Protein AF-A0A2P6TZ87-F1 (afdb_monomer_lite)

Radius of gyration: 36.79 Å; chains: 1; bounding box: 39×69×112 Å

InterPro domains:
  IPR038789 Protein LOW PSII ACCUMULATION 2 [PF27949] (55-131)
  IPR038789 Protein LOW PSII ACCUMULATION 2 [PTHR37385] (57-130)

pLDDT: mean 76.29, std 20.14, range [36.22, 98.31]

Organism: Chlorella sorokiniana (NCBI:txid3076)

Secondary structure (DSSP, 8-state):
----------------PPP------------------------HHHHHHHS-SPPPHHHHHHHHHHHHHHHHHHHHHHHHHHHHHHTTS-HHHHHHIIIIIHHHHHHHHHHHHHHHHHHHHHHHHTS------

Structure (mmCIF, N/CA/C/O backbone):
data_AF-A0A2P6TZ87-F1
#
_entry.id   AF-A0A2P6TZ87-F1
#
loop_
_atom_site.group_PDB
_atom_site.id
_atom_site.type_symbol
_atom_site.label_atom_id
_atom_site.label_alt_id
_atom_site.label_comp_id
_atom_site.label_asym_id
_atom_site.label_entity_id
_atom_site.label_seq_id
_atom_site.pdbx_PDB_ins_code
_atom_site.Cartn_x
_atom_site.Cartn_y
_atom_site.Cartn_z
_atom_site.occupancy
_atom_site.B_iso_or_equiv
_atom_site.auth_seq_id
_atom_site.auth_comp_id
_atom_site.auth_asym_id
_atom_site.auth_atom_id
_atom_site.pdbx_PDB_model_num
ATOM 1 N N . MET A 1 1 ? -20.623 35.038 -93.162 1.00 49.12 1 MET A N 1
ATOM 2 C CA . MET A 1 1 ? -19.484 34.286 -93.729 1.00 49.12 1 MET A CA 1
ATOM 3 C C . MET A 1 1 ? -18.268 34.551 -92.864 1.00 49.12 1 MET A C 1
ATOM 5 O O . MET A 1 1 ? -17.862 35.698 -92.808 1.00 49.12 1 MET A O 1
ATOM 9 N N . LEU A 1 2 ? -17.752 33.530 -92.178 1.00 51.28 2 LEU A N 1
ATOM 10 C CA . LEU A 1 2 ? -16.341 33.357 -91.805 1.00 51.28 2 LEU A CA 1
ATOM 11 C C . LEU A 1 2 ? -16.224 31.953 -91.193 1.00 51.28 2 LEU A C 1
ATOM 13 O O . LEU A 1 2 ? -16.864 31.639 -90.194 1.00 51.28 2 LEU A O 1
ATOM 17 N N . ARG A 1 3 ? -15.497 31.084 -91.896 1.00 48.97 3 ARG A N 1
ATOM 18 C CA . ARG A 1 3 ? -15.276 29.666 -91.604 1.00 48.97 3 ARG A CA 1
ATOM 19 C C . ARG A 1 3 ? -13.815 29.520 -91.200 1.00 48.97 3 ARG A C 1
ATOM 21 O O . ARG A 1 3 ? -12.947 29.820 -92.010 1.00 48.97 3 ARG A O 1
ATOM 28 N N . VAL A 1 4 ? -13.558 29.057 -89.982 1.00 57.12 4 VAL A N 1
ATOM 29 C CA . VAL A 1 4 ? -12.241 28.604 -89.496 1.00 57.12 4 VAL A CA 1
ATOM 30 C C . VAL A 1 4 ? -12.496 27.510 -88.429 1.00 57.12 4 VAL A C 1
ATOM 32 O O . VAL A 1 4 ? -13.611 27.429 -87.915 1.00 57.12 4 VAL A O 1
ATOM 35 N N . PRO A 1 5 ? -11.563 26.573 -88.190 1.00 50.16 5 PRO A N 1
ATOM 36 C CA . PRO A 1 5 ? -11.747 25.171 -88.557 1.00 50.16 5 PRO A CA 1
ATOM 37 C C . PRO A 1 5 ? -11.486 24.193 -87.390 1.00 50.16 5 PRO A C 1
ATOM 39 O O . PRO A 1 5 ? -10.771 24.498 -86.448 1.00 50.16 5 PRO A O 1
ATOM 42 N N . GLY A 1 6 ? -12.014 22.9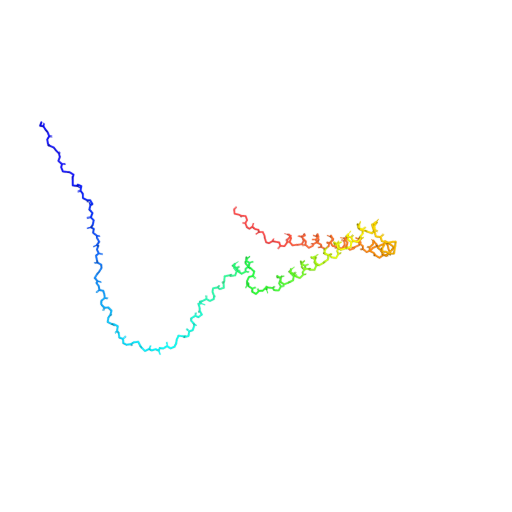72 -87.514 1.00 51.59 6 GLY A N 1
ATOM 43 C CA . GLY A 1 6 ? -11.392 21.748 -86.988 1.00 51.59 6 GLY A CA 1
ATOM 44 C C . GLY A 1 6 ? -11.103 21.662 -85.485 1.00 51.59 6 GLY A C 1
ATOM 45 O O . GLY A 1 6 ? -9.954 21.762 -85.074 1.00 51.59 6 GLY A O 1
ATOM 46 N N . MET A 1 7 ? -12.114 21.303 -84.692 1.00 50.91 7 MET A N 1
ATOM 47 C CA . MET A 1 7 ? -11.906 20.565 -83.441 1.00 50.91 7 MET A CA 1
ATOM 48 C C . MET A 1 7 ? -12.622 19.212 -83.544 1.00 50.91 7 MET A C 1
ATOM 50 O O . MET A 1 7 ? -13.851 19.196 -83.624 1.00 50.91 7 MET A O 1
ATOM 54 N N . PRO A 1 8 ? -11.906 18.074 -83.574 1.00 49.69 8 PRO A N 1
ATOM 55 C CA . PRO A 1 8 ? -12.543 16.777 -83.427 1.00 49.69 8 PRO A CA 1
ATOM 56 C C . PRO A 1 8 ? -12.821 16.503 -81.943 1.00 49.69 8 PRO A C 1
ATOM 58 O O . PRO A 1 8 ? -11.923 16.222 -81.153 1.00 49.69 8 PRO A O 1
ATOM 61 N N . CYS A 1 9 ? -14.098 16.570 -81.574 1.00 48.94 9 CYS A N 1
ATOM 62 C CA . CYS A 1 9 ? -14.621 15.944 -80.367 1.00 48.94 9 CYS A CA 1
ATOM 63 C C . CYS A 1 9 ? -14.563 14.419 -80.538 1.00 48.94 9 CYS A C 1
ATOM 65 O O . CYS A 1 9 ? -15.408 13.870 -81.239 1.00 48.94 9 CYS A O 1
ATOM 67 N N . THR A 1 10 ? -13.618 13.726 -79.898 1.00 54.47 10 THR A N 1
ATOM 68 C CA . THR A 1 10 ? -13.667 12.257 -79.770 1.00 54.47 10 THR A CA 1
ATOM 69 C C . THR A 1 10 ? -12.987 11.776 -78.485 1.00 54.47 10 THR A C 1
ATOM 71 O O . THR A 1 10 ? -11.785 11.533 -78.451 1.00 54.47 10 THR A O 1
ATOM 74 N N . HIS A 1 11 ? -13.781 11.565 -77.438 1.00 53.59 11 HIS A N 1
ATOM 75 C CA . HIS A 1 11 ? -13.728 10.318 -76.667 1.00 53.59 11 HIS A CA 1
ATOM 76 C C . HIS A 1 11 ? -14.939 9.502 -77.146 1.00 53.59 11 HIS A C 1
ATOM 78 O O . HIS A 1 11 ? -15.996 10.114 -77.310 1.00 53.59 11 HIS A O 1
ATOM 84 N N . PRO A 1 12 ? -14.839 8.183 -77.409 1.00 47.88 12 PRO A N 1
ATOM 85 C CA . PRO A 1 12 ? -14.391 7.204 -76.416 1.00 47.88 12 PRO A CA 1
ATOM 86 C C . PRO A 1 12 ? -13.615 5.992 -76.994 1.00 47.88 12 PRO A C 1
ATOM 88 O O . PRO A 1 12 ? -13.469 5.820 -78.196 1.00 47.88 12 PRO A O 1
ATOM 91 N N . HIS A 1 13 ? -13.211 5.094 -76.092 1.00 54.84 13 HIS A N 1
ATOM 92 C CA . HIS A 1 13 ? -13.015 3.661 -76.351 1.00 54.84 13 HIS A CA 1
ATOM 93 C C . HIS A 1 13 ? -11.720 3.210 -77.060 1.00 54.84 13 HIS A C 1
ATOM 95 O O . HIS A 1 13 ? -11.707 2.877 -78.240 1.00 54.84 13 HIS A O 1
ATOM 101 N N . LEU A 1 14 ? -10.654 3.017 -76.277 1.00 46.34 14 LEU A N 1
ATOM 102 C CA . LEU A 1 14 ? -9.652 1.986 -76.573 1.00 46.34 14 LEU A CA 1
ATOM 103 C C . LEU A 1 14 ? -9.457 1.094 -75.343 1.00 46.34 14 LEU A C 1
ATOM 105 O O . LEU A 1 14 ? -8.516 1.234 -74.570 1.00 46.34 14 LEU A O 1
ATOM 109 N N . TYR A 1 15 ? -10.392 0.159 -75.172 1.00 45.00 15 TYR A N 1
ATOM 110 C CA . TYR A 1 15 ? -10.145 -1.073 -74.432 1.00 45.00 15 TYR A CA 1
ATOM 111 C C . TYR A 1 15 ? -9.148 -1.889 -75.268 1.00 45.00 15 TYR A C 1
ATOM 113 O O . TYR A 1 15 ? -9.518 -2.537 -76.247 1.00 45.00 15 TYR A O 1
ATOM 121 N N . GLN A 1 16 ? -7.859 -1.806 -74.947 1.00 50.50 16 GLN A N 1
ATOM 122 C CA . GLN A 1 16 ? -6.879 -2.747 -75.480 1.00 50.50 16 GLN A CA 1
ATOM 123 C C . GLN A 1 16 ? -7.121 -4.100 -74.814 1.00 50.50 16 GLN A C 1
ATOM 125 O O . GLN A 1 16 ? -6.811 -4.300 -73.643 1.00 50.50 16 GLN A O 1
ATOM 130 N N . HIS A 1 17 ? -7.716 -5.026 -75.565 1.00 55.78 17 HIS A N 1
ATOM 131 C CA . HIS A 1 17 ? -7.745 -6.438 -75.207 1.00 55.78 17 HIS A CA 1
ATOM 132 C C . HIS A 1 17 ? -6.298 -6.964 -75.156 1.00 55.78 17 HIS A C 1
ATOM 134 O O . HIS A 1 17 ? -5.623 -6.937 -76.188 1.00 55.78 17 HIS A O 1
ATOM 140 N N . PRO A 1 18 ? -5.791 -7.463 -74.014 1.00 59.75 18 PRO A N 1
ATOM 141 C CA . PRO A 1 18 ? -4.573 -8.261 -74.029 1.00 59.75 18 PRO A CA 1
ATOM 142 C C . PRO A 1 18 ? -4.861 -9.610 -74.718 1.00 59.75 18 PRO A C 1
ATOM 144 O O . PRO A 1 18 ? -5.970 -10.139 -74.585 1.00 59.75 18 PRO A O 1
ATOM 147 N N . PRO A 1 19 ? -3.903 -10.194 -75.462 1.00 54.81 19 PRO A N 1
ATOM 148 C CA . PRO A 1 19 ? -4.113 -11.479 -76.117 1.00 54.81 19 PRO A CA 1
ATOM 149 C C . PRO A 1 19 ? -4.374 -12.571 -75.074 1.00 54.81 19 PRO A C 1
ATOM 151 O O . PRO A 1 19 ? -3.671 -12.680 -74.067 1.00 54.81 19 PRO A O 1
ATOM 154 N N . ALA A 1 20 ? -5.396 -13.391 -75.323 1.00 55.31 20 ALA A N 1
ATOM 155 C CA . ALA A 1 20 ? -5.751 -14.519 -74.477 1.00 55.31 20 ALA A CA 1
ATOM 156 C C . ALA A 1 20 ? -4.582 -15.517 -74.392 1.00 55.31 20 ALA A C 1
ATOM 158 O O . ALA A 1 20 ? -4.278 -16.231 -75.348 1.00 55.31 20 ALA A O 1
ATOM 159 N N . VAL A 1 21 ? -3.933 -15.587 -73.227 1.00 58.47 21 VAL A N 1
ATOM 160 C CA . VAL A 1 21 ? -2.966 -16.642 -72.907 1.00 58.47 21 VAL A CA 1
ATOM 161 C C . VAL A 1 21 ? -3.749 -17.935 -72.682 1.00 58.47 21 VAL A C 1
ATOM 163 O O . VAL A 1 21 ? -4.350 -18.146 -71.628 1.00 58.47 21 VAL A O 1
ATOM 166 N N . GLN A 1 22 ? -3.762 -18.804 -73.692 1.00 56.06 22 GLN A N 1
ATOM 167 C CA . GLN A 1 22 ? -4.367 -20.133 -73.614 1.00 56.06 22 GLN A CA 1
ATOM 168 C C . GLN A 1 22 ? -3.542 -21.031 -72.677 1.00 56.06 22 GLN A C 1
ATOM 170 O O . GLN A 1 22 ? -2.626 -21.741 -73.094 1.00 56.06 22 GLN A O 1
ATOM 175 N N . LEU A 1 23 ? -3.860 -20.999 -71.381 1.00 59.81 23 LEU A N 1
ATOM 176 C CA . LEU A 1 23 ? -3.292 -21.905 -70.384 1.00 59.81 23 LEU A CA 1
ATOM 177 C C . LEU A 1 23 ? -3.850 -23.320 -70.589 1.00 59.81 23 LEU A C 1
ATOM 179 O O . LEU A 1 23 ? -4.915 -23.679 -70.082 1.00 59.81 23 LEU A O 1
ATOM 183 N N . LYS A 1 24 ? -3.090 -24.141 -71.319 1.00 49.12 24 LYS A N 1
ATOM 184 C CA . LYS A 1 24 ? -3.283 -25.590 -71.443 1.00 49.12 24 LYS A CA 1
ATOM 185 C C . LYS A 1 24 ? -3.155 -26.232 -70.053 1.00 49.12 24 LYS A C 1
ATOM 187 O O . LYS A 1 24 ? -2.055 -26.496 -69.573 1.00 49.12 24 LYS A O 1
ATOM 192 N N . ARG A 1 25 ? -4.284 -26.445 -69.371 1.00 54.34 25 ARG A N 1
ATOM 193 C CA . ARG A 1 25 ? -4.335 -27.109 -68.058 1.00 54.34 25 ARG A CA 1
ATOM 194 C C . ARG A 1 25 ? -4.017 -28.598 -68.226 1.00 54.34 25 ARG A C 1
ATOM 196 O O . ARG A 1 25 ? -4.847 -29.359 -68.711 1.00 54.34 25 ARG A O 1
ATOM 203 N N . GLY A 1 26 ? -2.811 -28.999 -67.827 1.00 58.22 26 GLY A N 1
ATOM 204 C CA . GLY A 1 26 ? -2.451 -30.403 -67.611 1.00 58.22 26 GLY A CA 1
ATOM 205 C C . GLY A 1 26 ? -3.115 -30.977 -66.347 1.00 58.22 26 GLY A C 1
ATOM 206 O O . GLY A 1 26 ? -3.598 -30.212 -65.504 1.00 58.22 26 GLY A O 1
ATOM 207 N N . PRO A 1 27 ? -3.169 -32.312 -66.195 1.00 45.84 27 PRO A N 1
ATOM 208 C CA . PRO A 1 27 ? -3.918 -32.953 -65.121 1.00 45.84 27 PRO A CA 1
ATOM 209 C C . PRO A 1 27 ? -3.291 -32.658 -63.750 1.00 45.84 27 PRO A C 1
ATOM 211 O O . PRO A 1 27 ? -2.094 -32.850 -63.531 1.00 45.84 27 PRO A O 1
ATOM 214 N N . ARG A 1 28 ? -4.121 -32.187 -62.811 1.00 46.91 28 ARG A N 1
ATOM 215 C CA . ARG A 1 28 ? -3.749 -31.936 -61.413 1.00 46.91 28 ARG A CA 1
ATOM 216 C C . ARG A 1 28 ? -3.465 -33.265 -60.707 1.00 46.91 28 ARG A C 1
ATOM 218 O O . ARG A 1 28 ? -4.394 -34.003 -60.393 1.00 46.91 28 ARG A O 1
ATOM 225 N N . LYS A 1 29 ? -2.196 -33.540 -60.392 1.00 45.97 29 LYS A N 1
ATOM 226 C CA . LYS A 1 29 ? -1.845 -34.487 -59.323 1.00 45.97 29 LYS A CA 1
ATOM 227 C C . LYS A 1 29 ? -2.189 -33.846 -57.977 1.00 45.97 29 LYS A C 1
ATOM 229 O O . LYS A 1 29 ? -1.690 -32.768 -57.659 1.00 45.97 29 LYS A O 1
ATOM 234 N N . ALA A 1 30 ? -3.045 -34.510 -57.205 1.00 52.88 30 ALA A N 1
ATOM 235 C CA . ALA A 1 30 ? -3.361 -34.153 -55.829 1.00 52.88 30 ALA A CA 1
ATOM 236 C C . ALA A 1 30 ? -2.127 -34.395 -54.942 1.00 52.88 30 ALA A C 1
ATOM 238 O O . ALA A 1 30 ? -1.860 -35.514 -54.514 1.00 52.88 30 ALA A O 1
ATOM 239 N N . GLY A 1 31 ? -1.340 -33.342 -54.723 1.00 39.97 31 GLY A N 1
ATOM 240 C CA . GLY A 1 31 ? -0.267 -33.309 -53.734 1.00 39.97 31 GLY A CA 1
ATOM 241 C C . GLY A 1 31 ? -0.760 -32.606 -52.474 1.00 39.97 31 GLY A C 1
ATOM 242 O O . GLY A 1 31 ? -1.168 -31.449 -52.539 1.00 39.97 31 GLY A O 1
ATOM 243 N N . GLY A 1 32 ? -0.750 -33.318 -51.344 1.00 47.59 32 GLY A N 1
ATOM 244 C CA . GLY A 1 32 ? -1.181 -32.815 -50.041 1.00 47.59 32 GLY A CA 1
ATOM 245 C C . GLY A 1 32 ? -0.448 -31.535 -49.635 1.00 47.59 32 GLY A C 1
ATOM 246 O O . GLY A 1 32 ? 0.778 -31.506 -49.527 1.00 47.59 32 GLY A O 1
ATOM 247 N N . GLY A 1 33 ? -1.214 -30.470 -49.405 1.00 36.22 33 GLY A N 1
ATOM 248 C CA . GLY A 1 33 ? -0.693 -29.189 -48.948 1.00 36.22 33 GLY A CA 1
ATOM 249 C C . GLY A 1 33 ? -0.307 -29.248 -47.474 1.00 36.22 33 GLY A C 1
ATOM 250 O O . GLY A 1 33 ? -1.172 -29.239 -46.598 1.00 36.22 33 GLY A O 1
ATOM 251 N N . LYS A 1 34 ? 1.000 -29.255 -47.192 1.00 46.16 34 LYS A N 1
ATOM 252 C CA . LYS A 1 34 ? 1.521 -28.810 -45.895 1.00 46.16 34 LYS A CA 1
ATOM 253 C C . LYS A 1 34 ? 1.096 -27.356 -45.692 1.00 46.1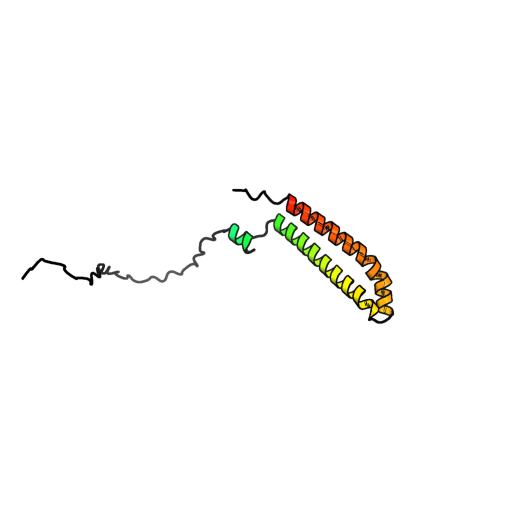6 34 LYS A C 1
ATOM 255 O O . LYS A 1 34 ? 1.296 -26.527 -46.579 1.00 46.16 34 LYS A O 1
ATOM 260 N N . LYS A 1 35 ? 0.507 -27.063 -44.528 1.00 51.72 35 LYS A N 1
ATOM 261 C CA . LYS A 1 35 ? 0.163 -25.704 -44.096 1.00 51.72 35 LYS A CA 1
ATOM 262 C C . LYS A 1 35 ? 1.408 -24.827 -44.237 1.00 51.72 35 LYS A C 1
ATOM 264 O O . LYS A 1 35 ? 2.398 -25.058 -43.547 1.00 51.72 35 LYS A O 1
ATOM 269 N N . GLN A 1 36 ? 1.361 -23.861 -45.148 1.00 52.06 36 GLN A N 1
ATOM 270 C CA . GLN A 1 36 ? 2.360 -22.805 -45.225 1.00 52.06 36 GLN A CA 1
ATOM 271 C C . GLN A 1 36 ? 2.229 -21.993 -43.937 1.00 52.06 36 GLN A C 1
ATOM 273 O O . GLN A 1 36 ? 1.292 -21.215 -43.771 1.00 52.06 36 GLN A O 1
ATOM 278 N N . GLN A 1 37 ? 3.128 -22.242 -42.986 1.00 56.44 37 GLN A N 1
ATOM 279 C CA . GLN A 1 37 ? 3.405 -21.292 -41.922 1.00 56.44 37 GLN A CA 1
ATOM 280 C C . GLN A 1 37 ? 3.980 -20.065 -42.620 1.00 56.44 37 GLN A C 1
ATOM 282 O O . GLN A 1 37 ? 5.092 -20.109 -43.147 1.00 56.44 37 GLN A O 1
ATOM 287 N N . GLY A 1 38 ? 3.168 -19.009 -42.714 1.00 46.12 38 GLY A N 1
ATOM 288 C CA . GLY A 1 38 ? 3.652 -17.706 -43.146 1.00 46.12 38 GLY A CA 1
ATOM 289 C C . GLY A 1 38 ? 4.859 -17.308 -42.290 1.00 46.12 38 GLY A C 1
ATOM 290 O O . GLY A 1 38 ? 4.940 -17.744 -41.136 1.00 46.12 38 GLY A O 1
ATOM 291 N N . PRO A 1 39 ? 5.803 -16.519 -42.830 1.00 57.75 39 PRO A N 1
ATOM 292 C CA . PRO A 1 39 ? 6.956 -16.062 -42.069 1.00 57.75 39 PRO A CA 1
ATOM 293 C C . PRO A 1 39 ? 6.456 -15.467 -40.756 1.00 57.75 39 PRO A C 1
ATOM 295 O O . PRO A 1 39 ? 5.628 -14.554 -40.772 1.00 57.75 39 PRO A O 1
ATOM 298 N N . THR A 1 40 ? 6.899 -16.005 -39.620 1.00 54.66 40 THR A N 1
ATOM 299 C CA . THR A 1 40 ? 6.662 -15.364 -38.330 1.00 54.66 40 THR A CA 1
ATOM 300 C C . THR A 1 40 ? 7.454 -14.068 -38.358 1.00 54.66 40 THR A C 1
ATOM 302 O O . THR A 1 40 ? 8.639 -14.038 -38.040 1.00 54.66 40 THR A O 1
ATOM 305 N N . VAL A 1 41 ? 6.813 -13.002 -38.835 1.00 59.19 41 VAL A N 1
ATOM 306 C CA . VAL A 1 41 ? 7.321 -11.644 -38.718 1.00 59.19 41 VAL A CA 1
ATOM 307 C C . VAL A 1 41 ? 7.296 -11.352 -37.226 1.00 59.19 41 VAL A C 1
ATOM 309 O O . VAL A 1 41 ? 6.263 -10.984 -36.670 1.00 59.19 41 VAL A O 1
ATOM 312 N N . ILE A 1 42 ? 8.423 -11.613 -36.565 1.00 59.06 42 ILE A N 1
ATOM 313 C CA . ILE A 1 42 ? 8.704 -11.119 -35.224 1.00 59.06 42 ILE A CA 1
ATOM 314 C C . ILE A 1 42 ? 8.699 -9.603 -35.395 1.00 59.06 42 ILE A C 1
ATOM 316 O O . ILE A 1 42 ? 9.656 -9.020 -35.898 1.00 59.06 42 ILE A O 1
ATOM 320 N N . ALA A 1 43 ? 7.563 -8.983 -35.099 1.00 65.44 43 ALA A N 1
ATOM 321 C CA . ALA A 1 43 ? 7.417 -7.544 -35.042 1.00 65.44 43 ALA A CA 1
ATOM 322 C C . ALA A 1 43 ? 7.575 -7.172 -33.563 1.00 65.44 43 ALA A C 1
ATOM 324 O O . ALA A 1 43 ? 6.564 -7.028 -32.874 1.00 65.44 43 ALA A O 1
ATOM 325 N N . PRO A 1 44 ? 8.814 -7.042 -33.045 1.00 63.91 44 PRO A N 1
ATOM 326 C CA . PRO A 1 44 ? 9.048 -6.792 -31.622 1.00 63.91 44 PRO A CA 1
ATOM 327 C C . PRO A 1 44 ? 8.341 -5.515 -31.151 1.00 63.91 44 PRO A C 1
ATOM 329 O O . PRO A 1 44 ? 7.862 -5.462 -30.026 1.00 63.91 44 PRO A O 1
ATOM 332 N N . VAL A 1 45 ? 8.1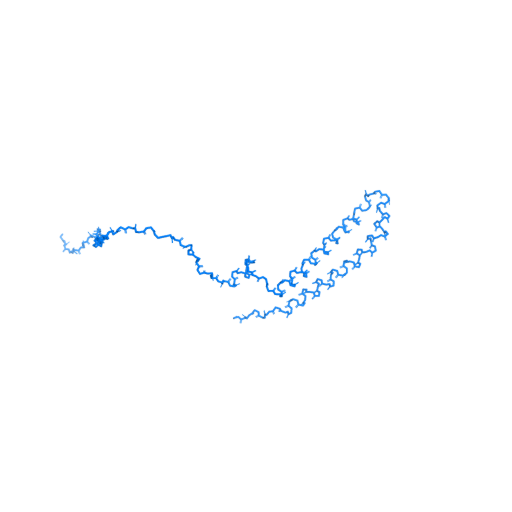76 -4.533 -32.047 1.00 67.94 45 VAL A N 1
ATOM 333 C CA . VAL A 1 45 ? 7.386 -3.314 -31.817 1.00 67.94 45 VAL A CA 1
ATOM 334 C C . VAL A 1 45 ? 5.899 -3.613 -31.609 1.00 67.94 45 VAL A C 1
ATOM 336 O O . VAL A 1 45 ? 5.299 -3.093 -30.673 1.00 67.94 45 VAL A O 1
ATOM 339 N N . ARG A 1 46 ? 5.285 -4.473 -32.435 1.00 72.88 46 ARG A N 1
ATOM 340 C CA . ARG A 1 46 ? 3.878 -4.868 -32.251 1.00 72.88 46 ARG A CA 1
ATOM 341 C C . ARG A 1 46 ? 3.715 -5.588 -30.917 1.00 72.88 46 ARG A C 1
ATOM 343 O O . ARG A 1 46 ? 2.776 -5.329 -30.180 1.00 72.88 46 ARG A O 1
ATOM 350 N N . ASP A 1 47 ? 4.638 -6.478 -30.601 1.00 68.12 47 ASP A N 1
ATOM 351 C CA . ASP A 1 47 ? 4.545 -7.290 -29.397 1.00 68.12 47 ASP A CA 1
ATOM 352 C C . ASP A 1 47 ? 4.801 -6.480 -28.114 1.00 68.12 47 ASP A C 1
ATOM 354 O O . ASP A 1 47 ? 4.194 -6.783 -27.089 1.00 68.12 47 ASP A O 1
ATOM 358 N N . GLN A 1 48 ? 5.600 -5.405 -28.185 1.00 68.62 48 GLN A N 1
ATOM 359 C CA . GLN A 1 48 ? 5.746 -4.414 -27.111 1.00 68.62 48 GLN A CA 1
ATOM 360 C C . GLN A 1 48 ? 4.490 -3.560 -26.902 1.00 68.62 48 GLN A C 1
ATOM 362 O O . GLN A 1 48 ? 4.145 -3.275 -25.761 1.00 68.62 48 GLN A O 1
ATOM 367 N N . VAL A 1 49 ? 3.815 -3.147 -27.980 1.00 69.12 49 VAL A N 1
ATOM 368 C CA . VAL A 1 49 ? 2.651 -2.243 -27.904 1.00 69.12 49 VAL A CA 1
ATOM 369 C C . VAL A 1 49 ? 1.360 -2.994 -27.573 1.00 69.12 49 VAL A C 1
ATOM 371 O O . VAL A 1 49 ? 0.544 -2.512 -26.795 1.00 69.12 49 VAL A O 1
ATOM 374 N N . TYR A 1 50 ? 1.173 -4.183 -28.144 1.00 72.19 50 TYR A N 1
ATOM 375 C CA . TYR A 1 50 ? -0.057 -4.971 -28.018 1.00 72.19 50 TYR A CA 1
ATOM 376 C C . TYR A 1 50 ? 0.055 -6.122 -27.002 1.00 72.19 50 TYR A C 1
ATOM 378 O O . TYR A 1 50 ? -0.904 -6.869 -26.823 1.00 72.19 50 TYR A O 1
ATOM 386 N N . GLY A 1 51 ? 1.206 -6.289 -26.337 1.00 69.00 51 GLY A N 1
ATOM 387 C CA . GLY A 1 51 ? 1.387 -7.252 -25.240 1.00 69.00 51 GLY A CA 1
ATOM 388 C C . GLY A 1 51 ? 1.404 -8.731 -25.653 1.00 69.00 51 GLY A C 1
ATOM 389 O O . GLY A 1 51 ? 1.171 -9.600 -24.817 1.00 69.00 51 GLY A O 1
ATOM 390 N N . GLY A 1 52 ? 1.659 -9.033 -26.930 1.00 71.88 52 GLY A N 1
ATOM 391 C CA . GLY A 1 52 ? 1.582 -10.393 -27.488 1.00 71.88 52 GLY A CA 1
ATOM 392 C C . GLY A 1 52 ? 2.891 -11.194 -27.502 1.00 71.88 52 GLY A C 1
ATOM 393 O O . GLY A 1 52 ? 2.878 -12.355 -27.908 1.00 71.88 52 GLY A O 1
ATOM 394 N N . GLY A 1 53 ? 4.018 -10.594 -27.104 1.00 74.06 53 GLY A N 1
ATOM 395 C CA . GLY A 1 53 ? 5.338 -11.236 -27.141 1.00 74.06 53 GLY A CA 1
ATOM 396 C C . GLY A 1 53 ? 5.746 -11.922 -25.833 1.00 74.06 53 GLY A C 1
ATOM 397 O O . GLY A 1 53 ? 5.163 -11.657 -24.780 1.00 74.06 53 GLY A O 1
ATOM 398 N N . PRO A 1 54 ? 6.786 -12.777 -25.861 1.00 77.56 54 PRO A N 1
ATOM 399 C CA . PRO A 1 54 ? 7.389 -13.323 -24.649 1.00 77.56 54 PRO A CA 1
ATOM 400 C C . PRO A 1 54 ? 7.868 -12.190 -23.732 1.00 77.56 54 PRO A C 1
ATOM 402 O O . PRO A 1 54 ? 8.630 -11.325 -24.165 1.00 77.56 54 PRO A O 1
ATOM 405 N N . GLN A 1 55 ? 7.440 -12.191 -22.467 1.00 79.25 55 GLN A N 1
ATOM 406 C CA . GLN A 1 55 ? 7.886 -11.170 -21.519 1.00 79.25 55 GLN A CA 1
ATOM 407 C C . GLN A 1 55 ? 9.377 -11.321 -21.226 1.00 79.25 55 GLN A C 1
ATOM 409 O O . GLN A 1 55 ? 9.855 -12.401 -20.868 1.00 79.25 55 GLN A O 1
ATOM 414 N N . THR A 1 56 ? 10.104 -10.212 -21.326 1.00 87.81 56 THR A N 1
ATOM 415 C CA . THR A 1 56 ? 11.485 -10.146 -20.844 1.00 87.81 56 THR A CA 1
ATOM 416 C C . THR A 1 56 ? 11.524 -10.307 -19.315 1.00 87.81 56 THR A C 1
ATOM 418 O O . THR A 1 56 ? 10.540 -9.995 -18.635 1.00 87.81 56 THR A O 1
ATOM 421 N N . PRO A 1 57 ? 12.653 -10.747 -18.726 1.00 87.81 57 PRO A N 1
ATOM 422 C CA . PRO A 1 57 ? 12.791 -10.831 -17.270 1.00 87.81 57 PRO A CA 1
ATOM 423 C C . PRO A 1 57 ? 12.489 -9.506 -16.551 1.00 87.81 57 PRO A C 1
ATOM 425 O O . PRO A 1 57 ? 11.891 -9.515 -15.478 1.00 87.81 57 PRO A O 1
ATOM 428 N N . VAL A 1 58 ? 12.839 -8.372 -17.173 1.00 88.50 58 VAL A N 1
ATOM 429 C CA . VAL A 1 58 ? 12.561 -7.023 -16.655 1.00 88.50 58 VAL A CA 1
ATOM 430 C C . VAL A 1 58 ? 11.060 -6.738 -16.644 1.00 88.50 58 VAL A C 1
ATOM 432 O O . VAL A 1 58 ? 10.526 -6.382 -15.601 1.00 88.50 58 VAL A O 1
ATOM 435 N N . GLN A 1 59 ? 10.354 -6.982 -17.753 1.00 88.00 59 GLN A N 1
ATOM 436 C CA . GLN A 1 59 ? 8.895 -6.802 -17.819 1.00 88.00 59 GLN A CA 1
ATOM 437 C C . GLN A 1 59 ? 8.154 -7.685 -16.814 1.00 88.00 59 GLN A C 1
ATOM 439 O O . GLN A 1 59 ? 7.187 -7.245 -16.198 1.00 88.00 59 GLN A O 1
ATOM 444 N N . LYS A 1 60 ? 8.624 -8.918 -16.594 1.00 91.38 60 LYS A N 1
ATOM 445 C CA . LYS A 1 60 ? 8.038 -9.805 -15.584 1.00 91.38 60 LYS A CA 1
ATOM 446 C C . LYS A 1 60 ? 8.215 -9.245 -14.168 1.00 91.38 60 LYS A C 1
ATOM 448 O O . LYS A 1 60 ? 7.280 -9.308 -13.368 1.00 91.38 60 LYS A O 1
ATOM 453 N N . ALA A 1 61 ? 9.389 -8.695 -13.857 1.00 91.50 61 ALA A N 1
ATOM 454 C CA . ALA A 1 61 ? 9.651 -8.060 -12.568 1.00 91.50 61 ALA A CA 1
ATOM 455 C C . ALA A 1 61 ? 8.792 -6.799 -12.378 1.00 91.50 61 ALA A C 1
ATOM 457 O O . ALA A 1 61 ? 8.128 -6.671 -11.353 1.00 91.50 61 ALA A O 1
ATOM 458 N N . GLU A 1 62 ? 8.722 -5.927 -13.386 1.00 91.75 62 GLU A N 1
ATOM 459 C CA . GLU A 1 62 ? 7.874 -4.726 -13.374 1.00 91.75 62 GLU A CA 1
ATOM 460 C C . GLU A 1 62 ? 6.396 -5.080 -13.173 1.00 91.75 62 GLU A C 1
ATOM 462 O O . GLU A 1 62 ? 5.742 -4.526 -12.291 1.00 91.75 62 GLU A O 1
ATOM 467 N N . ASN A 1 63 ? 5.886 -6.070 -13.912 1.00 93.44 63 ASN A N 1
ATOM 468 C CA . ASN A 1 63 ? 4.516 -6.552 -13.755 1.00 93.44 63 ASN A CA 1
ATOM 469 C C . ASN A 1 63 ? 4.257 -7.102 -12.349 1.00 93.44 63 ASN A C 1
ATOM 471 O O . ASN A 1 63 ? 3.186 -6.875 -11.794 1.00 93.44 63 ASN A O 1
ATOM 475 N N . THR A 1 64 ? 5.234 -7.786 -11.748 1.00 95.44 64 THR A N 1
ATOM 476 C CA . THR A 1 64 ? 5.113 -8.304 -10.377 1.00 95.44 64 THR A CA 1
ATOM 477 C C . THR A 1 64 ? 5.062 -7.172 -9.355 1.00 95.44 64 THR A C 1
ATOM 479 O O . THR A 1 64 ? 4.239 -7.212 -8.440 1.00 95.44 64 THR A O 1
ATOM 482 N N . VAL A 1 65 ? 5.894 -6.139 -9.513 1.00 95.88 65 VAL A N 1
ATOM 483 C CA . VAL A 1 65 ? 5.875 -4.964 -8.630 1.00 95.88 65 VAL A CA 1
ATOM 484 C C . VAL A 1 65 ? 4.540 -4.232 -8.741 1.00 95.88 65 VAL A C 1
ATOM 486 O O . VAL A 1 65 ? 3.908 -3.960 -7.722 1.00 95.88 65 VAL A O 1
ATOM 489 N N . VAL A 1 66 ? 4.069 -3.971 -9.964 1.00 95.94 66 VAL A N 1
ATOM 490 C CA . VAL A 1 66 ? 2.784 -3.293 -10.195 1.00 95.94 66 VAL A CA 1
ATOM 491 C C . VAL A 1 66 ? 1.618 -4.123 -9.657 1.00 95.94 66 VAL A C 1
ATOM 493 O O . VAL A 1 66 ? 0.751 -3.576 -8.982 1.00 95.94 66 VAL A O 1
ATOM 496 N N . ALA A 1 67 ? 1.614 -5.441 -9.876 1.00 97.50 67 ALA A N 1
ATOM 497 C CA . ALA A 1 67 ? 0.599 -6.335 -9.319 1.00 97.50 67 ALA A CA 1
ATOM 498 C C . ALA A 1 67 ? 0.615 -6.344 -7.783 1.00 97.50 67 ALA A C 1
ATOM 500 O O . ALA A 1 67 ? -0.441 -6.346 -7.155 1.00 97.50 67 ALA A O 1
ATOM 501 N N . THR A 1 68 ? 1.801 -6.297 -7.173 1.00 97.50 68 THR A N 1
ATOM 502 C CA . THR A 1 68 ? 1.950 -6.222 -5.713 1.00 97.50 68 THR A CA 1
ATOM 503 C C . THR A 1 68 ? 1.405 -4.903 -5.169 1.00 97.50 68 THR A C 1
ATOM 505 O O . THR A 1 68 ? 0.633 -4.912 -4.213 1.00 97.50 68 THR A O 1
ATOM 508 N N . LEU A 1 69 ? 1.737 -3.774 -5.806 1.00 97.62 69 LEU A N 1
ATOM 509 C CA . LEU A 1 69 ? 1.192 -2.461 -5.450 1.00 97.62 69 LEU A CA 1
ATOM 510 C C . LEU A 1 69 ? -0.331 -2.409 -5.618 1.00 97.62 69 LEU A C 1
ATOM 512 O O . LEU A 1 69 ? -1.014 -1.867 -4.754 1.00 97.62 69 LEU A O 1
ATOM 516 N N . ALA A 1 70 ? -0.872 -3.004 -6.684 1.00 98.19 70 ALA A N 1
ATOM 517 C CA . ALA A 1 70 ? -2.313 -3.094 -6.900 1.00 98.19 70 ALA A CA 1
ATOM 518 C C . ALA A 1 70 ? -2.999 -3.940 -5.816 1.00 98.19 70 ALA A C 1
ATOM 520 O O . ALA A 1 70 ? -4.020 -3.528 -5.273 1.00 98.19 70 ALA A O 1
ATOM 521 N N . CYS A 1 71 ? -2.424 -5.090 -5.458 1.00 98.00 71 CYS A N 1
ATOM 522 C CA . CYS A 1 71 ? -2.930 -5.931 -4.373 1.00 98.00 71 CYS A CA 1
ATOM 523 C C . CYS A 1 71 ? -2.955 -5.166 -3.040 1.00 98.00 71 CYS A C 1
ATOM 525 O O . CYS A 1 71 ? -3.988 -5.118 -2.375 1.00 98.00 71 CYS A O 1
ATOM 527 N N . LEU A 1 72 ? -1.852 -4.494 -2.697 1.00 97.50 72 LEU A N 1
ATOM 528 C CA . LEU A 1 72 ? -1.755 -3.679 -1.487 1.00 97.50 72 LEU A CA 1
ATOM 529 C C . LEU A 1 72 ? -2.780 -2.533 -1.479 1.00 97.50 72 LEU A C 1
ATOM 531 O O . LEU A 1 72 ? -3.408 -2.275 -0.458 1.00 97.50 72 LEU A O 1
ATOM 535 N N . PHE A 1 73 ? -3.008 -1.888 -2.624 1.00 97.81 73 PHE A N 1
ATOM 536 C CA . PHE A 1 73 ? -4.041 -0.863 -2.768 1.00 97.81 73 PHE A CA 1
ATOM 537 C C . PHE A 1 73 ? -5.457 -1.408 -2.507 1.00 97.81 73 PHE A C 1
ATOM 539 O O . PHE A 1 73 ? -6.253 -0.749 -1.843 1.00 97.81 73 PHE A O 1
ATOM 546 N N . PHE A 1 74 ? -5.779 -2.621 -2.969 1.00 98.31 74 PHE A N 1
ATOM 547 C CA . PHE A 1 74 ? -7.074 -3.243 -2.670 1.00 98.31 74 PHE A CA 1
ATOM 548 C C . PHE A 1 74 ? -7.237 -3.597 -1.190 1.00 98.31 74 PHE A C 1
ATOM 550 O O . PHE A 1 74 ? -8.325 -3.405 -0.652 1.00 98.31 74 PHE A O 1
ATOM 557 N N . VAL A 1 75 ? -6.175 -4.060 -0.521 1.00 97.44 75 VAL A N 1
ATOM 558 C CA . VAL A 1 75 ? -6.190 -4.276 0.938 1.00 97.44 75 VAL A CA 1
ATOM 559 C C . VAL A 1 75 ? -6.546 -2.975 1.656 1.00 97.44 75 VAL A C 1
ATOM 561 O O . VAL A 1 75 ? -7.479 -2.937 2.452 1.00 97.44 75 VAL A O 1
ATOM 564 N N . ILE A 1 76 ? -5.877 -1.889 1.280 1.00 97.19 76 ILE A N 1
ATOM 565 C CA . ILE A 1 76 ? -6.120 -0.551 1.813 1.00 97.19 76 ILE A CA 1
ATOM 566 C C . ILE A 1 76 ? -7.563 -0.076 1.571 1.00 97.19 76 ILE A C 1
ATOM 568 O O . ILE A 1 76 ? -8.161 0.538 2.454 1.00 97.19 76 ILE A O 1
ATOM 572 N N . LEU A 1 77 ? -8.143 -0.343 0.394 1.00 97.62 77 LEU A N 1
ATOM 573 C CA . LEU A 1 77 ? -9.542 0.001 0.120 1.00 97.62 77 LEU A CA 1
ATOM 574 C C . LEU A 1 77 ? -10.503 -0.746 1.049 1.00 97.62 77 LEU A C 1
ATOM 576 O O . LEU A 1 77 ? -11.450 -0.142 1.548 1.00 97.62 77 LEU A O 1
ATOM 580 N N . VAL A 1 78 ? -10.261 -2.034 1.298 1.00 96.81 78 VAL A N 1
ATOM 581 C CA . VAL A 1 78 ? -11.079 -2.828 2.225 1.00 96.81 78 VAL A CA 1
ATOM 582 C C . VAL A 1 78 ? -10.956 -2.286 3.647 1.00 96.81 78 VAL A C 1
ATOM 584 O O . VAL A 1 78 ? -11.976 -2.055 4.291 1.00 96.81 78 VAL A O 1
ATOM 587 N N . GLU A 1 79 ? -9.737 -2.013 4.118 1.00 95.62 79 GLU A N 1
ATOM 588 C CA . GLU A 1 79 ? -9.511 -1.393 5.430 1.00 95.62 79 GLU A CA 1
ATOM 589 C C . GLU A 1 79 ? -10.212 -0.029 5.537 1.00 95.62 79 GLU A C 1
ATOM 591 O O . GLU A 1 79 ? -10.900 0.236 6.520 1.00 95.62 79 GLU A O 1
ATOM 596 N N . GLY A 1 80 ? -10.116 0.811 4.503 1.00 95.19 80 GLY A N 1
ATOM 597 C CA . GLY A 1 80 ? -10.768 2.119 4.466 1.00 95.19 80 GLY A CA 1
ATOM 598 C C . GLY A 1 80 ? -12.294 2.032 4.520 1.00 95.19 80 GLY A C 1
ATOM 599 O O . GLY A 1 80 ? -12.923 2.819 5.225 1.00 95.19 80 GLY A O 1
ATOM 600 N N . ILE A 1 81 ? -12.898 1.057 3.832 1.00 95.38 81 ILE A N 1
ATOM 601 C CA . ILE A 1 81 ? -14.346 0.805 3.903 1.00 95.38 81 ILE A CA 1
ATOM 602 C C . ILE A 1 81 ? -14.743 0.325 5.300 1.00 95.38 81 ILE A C 1
ATOM 604 O O . ILE A 1 81 ? -15.744 0.798 5.834 1.00 95.38 81 ILE A O 1
ATOM 608 N N . LEU A 1 82 ? -13.966 -0.579 5.906 1.00 93.31 82 LEU A N 1
ATOM 609 C CA . LEU A 1 82 ? -14.221 -1.067 7.264 1.00 93.31 82 LEU A CA 1
ATOM 610 C C . LEU A 1 82 ? -14.172 0.073 8.286 1.00 93.31 82 LEU A C 1
ATOM 612 O O . LEU A 1 82 ? -15.075 0.186 9.108 1.00 93.31 82 LEU A O 1
ATOM 616 N N . VAL A 1 83 ? -13.172 0.953 8.194 1.00 92.94 83 VAL A N 1
ATOM 617 C CA . VAL A 1 83 ? -13.052 2.136 9.061 1.00 92.94 83 VAL A CA 1
ATOM 618 C C . VAL A 1 83 ? -14.190 3.127 8.820 1.00 92.94 83 VAL A C 1
ATOM 620 O O . VAL A 1 83 ? -14.782 3.627 9.769 1.00 92.94 83 VAL A O 1
ATOM 623 N N . ALA A 1 84 ? -14.533 3.408 7.561 1.00 92.88 84 ALA A N 1
ATOM 624 C CA . ALA A 1 84 ? -15.615 4.336 7.240 1.00 92.88 84 ALA A CA 1
ATOM 625 C C . ALA A 1 84 ? -16.994 3.809 7.676 1.00 92.88 84 ALA A C 1
ATOM 627 O O . ALA A 1 84 ? -17.871 4.590 8.043 1.00 92.88 84 ALA A O 1
ATOM 628 N N . GLY A 1 85 ? -17.190 2.489 7.615 1.00 92.56 85 GLY A N 1
ATOM 629 C CA . GLY A 1 85 ? -18.443 1.823 7.953 1.00 92.56 85 GLY A CA 1
ATOM 630 C C . GLY A 1 85 ? -18.613 1.473 9.433 1.00 92.56 85 GLY A C 1
ATOM 631 O O . GLY A 1 85 ? -19.745 1.210 9.838 1.00 92.56 85 GLY A O 1
ATOM 632 N N . SER A 1 86 ? -17.548 1.468 10.246 1.00 89.56 86 SER A N 1
ATOM 633 C CA . SER A 1 86 ? -17.606 0.960 11.628 1.00 89.56 86 SER A CA 1
ATOM 634 C C . SER A 1 86 ? -18.583 1.739 12.511 1.00 89.56 86 SER A C 1
ATOM 636 O O . SER A 1 86 ? -19.342 1.134 13.264 1.00 89.56 86 SER A O 1
ATOM 638 N N . GLY A 1 87 ? -18.688 3.055 12.300 1.00 84.94 87 GLY A N 1
ATOM 639 C CA . GLY A 1 87 ? -19.644 3.922 12.997 1.00 84.94 87 GLY A CA 1
ATOM 640 C C . GLY A 1 87 ? -21.124 3.655 12.679 1.00 84.94 87 GLY A C 1
ATOM 641 O O . GLY A 1 87 ? -21.994 4.243 13.317 1.00 84.94 87 GLY A O 1
ATOM 642 N N . PHE A 1 88 ? -21.423 2.786 11.708 1.00 89.44 88 PHE A N 1
ATOM 643 C CA . PHE A 1 88 ? -22.781 2.357 11.349 1.00 89.44 88 PHE A CA 1
ATOM 644 C C . PHE A 1 88 ? -23.061 0.882 11.688 1.00 89.44 88 PHE A C 1
ATOM 646 O O . PHE A 1 88 ? -24.163 0.395 11.425 1.00 89.44 88 PHE A O 1
ATOM 653 N N . MET A 1 89 ? -22.079 0.153 12.228 1.00 87.81 89 MET A N 1
ATOM 654 C CA . MET A 1 89 ? -22.167 -1.281 12.516 1.00 87.81 89 MET A CA 1
ATOM 655 C C . MET A 1 89 ? -22.460 -1.569 13.998 1.00 87.81 89 MET A C 1
ATOM 657 O O . MET A 1 89 ? -22.554 -0.668 14.826 1.00 87.81 89 MET A O 1
ATOM 661 N N . SER A 1 90 ? -22.641 -2.850 14.337 1.00 89.94 90 SER A N 1
ATOM 662 C CA . SER A 1 90 ? -22.763 -3.312 15.726 1.00 89.94 90 SER A CA 1
ATOM 663 C C . SER A 1 90 ? -21.498 -3.013 16.540 1.00 89.94 90 SER A C 1
ATOM 665 O O . SER A 1 90 ? -20.395 -3.112 16.001 1.00 89.94 90 SER A O 1
ATOM 667 N N . GLU A 1 91 ? -21.648 -2.783 17.849 1.00 91.75 91 GLU A N 1
ATOM 668 C CA . GLU A 1 91 ? -20.546 -2.447 18.772 1.00 91.75 91 GLU A CA 1
ATOM 669 C C . GLU A 1 91 ? -19.364 -3.435 18.721 1.00 91.75 91 GLU A C 1
ATOM 671 O O . GLU A 1 91 ? -18.212 -3.027 18.828 1.00 91.75 91 GLU A O 1
ATOM 676 N N . GLU A 1 92 ? -19.616 -4.728 18.492 1.00 91.75 92 GLU A N 1
ATOM 677 C CA . GLU A 1 92 ? -18.555 -5.742 18.376 1.00 91.75 92 GLU A CA 1
ATOM 678 C C . GLU A 1 92 ? -17.648 -5.525 17.151 1.00 91.75 92 GLU A C 1
ATOM 680 O O . GLU A 1 92 ? -16.429 -5.689 17.234 1.00 91.75 92 GLU A O 1
ATOM 685 N N . MET A 1 93 ? -18.224 -5.112 16.016 1.00 89.75 93 MET A N 1
ATOM 686 C CA . MET A 1 93 ? -17.452 -4.821 14.804 1.00 89.75 93 MET A CA 1
ATOM 687 C C . MET A 1 93 ? -16.681 -3.517 14.935 1.00 89.75 93 MET A C 1
ATOM 689 O O . MET A 1 93 ? -15.521 -3.464 14.531 1.00 89.75 93 MET A O 1
ATOM 693 N N . ASP A 1 94 ? -17.278 -2.495 15.545 1.00 93.19 94 ASP A N 1
ATOM 694 C CA . ASP A 1 94 ? -16.577 -1.239 15.806 1.00 93.19 94 ASP A CA 1
ATOM 695 C C . ASP A 1 94 ? -15.371 -1.446 16.739 1.00 93.19 94 ASP A C 1
ATOM 697 O O . ASP A 1 94 ? -14.258 -1.016 16.429 1.00 93.19 94 ASP A O 1
ATOM 701 N N . ALA A 1 95 ? -15.537 -2.232 17.809 1.00 93.56 95 ALA A N 1
ATOM 702 C CA . ALA A 1 95 ? -14.446 -2.583 18.715 1.00 93.56 95 ALA A CA 1
ATOM 703 C C . ALA A 1 95 ? -13.315 -3.361 18.015 1.00 93.56 95 ALA A C 1
ATOM 705 O O . ALA A 1 95 ? -12.132 -3.119 18.284 1.00 93.56 95 ALA A O 1
ATOM 706 N N . TRP A 1 96 ? -13.646 -4.272 17.093 1.00 93.44 96 TRP A N 1
ATOM 707 C CA . TRP A 1 96 ? -12.646 -4.997 16.304 1.00 93.44 96 TRP A CA 1
ATOM 708 C C . TRP A 1 96 ? -11.894 -4.071 15.337 1.00 93.44 96 TRP A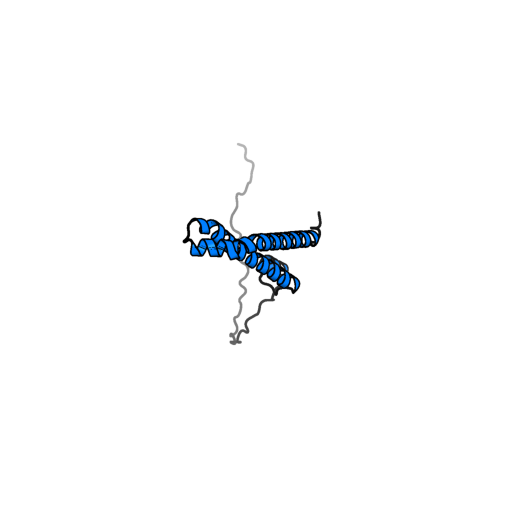 C 1
ATOM 710 O O . TRP A 1 96 ? -10.663 -4.131 15.261 1.00 93.44 96 TRP A O 1
ATOM 720 N N . VAL A 1 97 ? -12.602 -3.163 14.655 1.00 94.56 97 VAL A N 1
ATOM 721 C CA . VAL A 1 97 ? -11.994 -2.148 13.779 1.00 94.56 97 VAL A CA 1
ATOM 722 C C . VAL A 1 97 ? -11.044 -1.250 14.573 1.00 94.56 97 VAL A C 1
ATOM 724 O O . VAL A 1 97 ? -9.911 -1.037 14.139 1.00 94.56 97 VAL A O 1
ATOM 727 N N . ALA A 1 98 ? -11.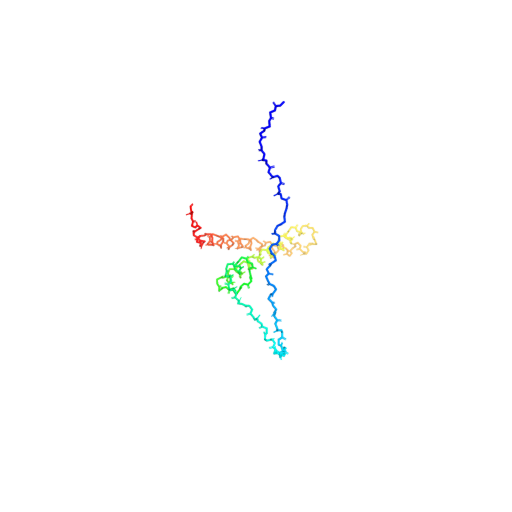445 -0.792 15.759 1.00 94.31 98 ALA A N 1
ATOM 728 C CA . ALA A 1 98 ? -10.605 0.022 16.637 1.00 94.31 98 ALA A CA 1
ATOM 729 C C . ALA A 1 98 ? -9.357 -0.714 17.141 1.00 94.31 98 ALA A C 1
ATOM 731 O O . ALA A 1 98 ? -8.291 -0.110 17.270 1.00 94.31 98 ALA A O 1
ATOM 732 N N . SER A 1 99 ? -9.471 -2.017 17.395 1.00 94.81 99 SER A N 1
ATOM 733 C CA . SER A 1 99 ? -8.385 -2.814 17.973 1.00 94.81 99 SER A CA 1
ATOM 734 C C . SER A 1 99 ? -7.383 -3.323 16.935 1.00 94.81 99 SER A C 1
ATOM 736 O O . SER A 1 99 ? -6.207 -3.482 17.257 1.00 94.81 99 SER A O 1
ATOM 738 N N . PHE A 1 100 ? -7.826 -3.583 15.700 1.00 94.06 100 PHE A N 1
ATOM 739 C CA . PHE A 1 100 ? -6.996 -4.214 14.668 1.00 94.06 100 PHE A CA 1
ATOM 740 C C . PHE A 1 100 ? -6.845 -3.375 13.401 1.00 94.06 100 PHE A C 1
ATOM 742 O O . PHE A 1 100 ? -5.723 -3.167 12.941 1.00 94.06 100 PHE A O 1
ATOM 749 N N . VAL A 1 101 ? -7.947 -2.879 12.834 1.00 94.88 101 VAL A N 1
ATOM 750 C CA . VAL A 1 101 ? -7.928 -2.224 11.516 1.00 94.88 101 VAL A CA 1
ATOM 751 C C . VAL A 1 101 ? -7.332 -0.823 11.603 1.00 94.88 101 VAL A C 1
ATOM 753 O O . VAL A 1 101 ? -6.431 -0.502 10.839 1.00 94.88 101 VAL A O 1
ATOM 756 N N . LEU A 1 102 ? -7.773 0.004 12.553 1.00 93.88 102 LEU A N 1
ATOM 757 C CA . LEU A 1 102 ? -7.282 1.375 12.719 1.00 93.88 102 LEU A CA 1
ATOM 758 C C . LEU A 1 102 ? -5.764 1.442 13.004 1.00 93.88 102 LEU A C 1
ATOM 760 O O . LEU A 1 102 ? -5.076 2.221 12.335 1.00 93.88 102 LEU A O 1
ATOM 764 N N . PRO A 1 103 ? -5.202 0.617 13.916 1.00 96.06 103 PRO A N 1
ATOM 765 C CA . PRO A 1 103 ? -3.757 0.563 14.134 1.00 96.06 103 PRO A CA 1
ATOM 766 C C . PRO A 1 103 ? -2.961 0.074 12.917 1.00 96.06 103 PRO A C 1
ATOM 768 O O . PRO A 1 103 ? -1.830 0.518 12.721 1.00 96.06 103 PRO A O 1
ATOM 771 N N . ALA A 1 104 ? -3.528 -0.816 12.095 1.00 95.75 104 ALA A N 1
ATOM 772 C CA . ALA A 1 104 ? -2.876 -1.333 10.891 1.00 95.75 104 ALA A CA 1
ATOM 773 C C . ALA A 1 104 ? -2.987 -0.378 9.686 1.00 95.75 104 ALA A C 1
ATOM 775 O O . ALA A 1 104 ? -2.047 -0.259 8.905 1.00 95.75 104 ALA A O 1
ATOM 776 N N . PHE A 1 105 ? -4.089 0.360 9.560 1.00 95.38 105 PHE A N 1
ATOM 777 C CA . PHE A 1 105 ? -4.409 1.160 8.376 1.00 95.38 105 PHE A CA 1
ATOM 778 C C . PHE A 1 105 ? -3.353 2.221 8.049 1.00 95.38 105 PHE A C 1
ATOM 780 O O . PHE A 1 105 ? -2.899 2.346 6.912 1.00 95.38 105 PHE A O 1
ATOM 787 N N . THR A 1 106 ? -2.918 2.981 9.057 1.00 94.81 106 THR A N 1
ATOM 788 C CA . THR A 1 106 ? -1.946 4.071 8.870 1.00 94.81 106 THR A CA 1
ATOM 789 C C . THR A 1 106 ? -0.563 3.571 8.429 1.00 94.81 106 THR A C 1
ATOM 791 O O . THR A 1 106 ? -0.034 4.107 7.451 1.00 94.81 106 THR A O 1
ATOM 794 N N . PRO A 1 107 ? 0.053 2.560 9.078 1.00 96.69 107 PRO A N 1
ATOM 795 C CA . PRO A 1 107 ? 1.318 2.014 8.595 1.00 96.69 107 PRO A CA 1
ATOM 796 C C . PRO A 1 107 ? 1.184 1.331 7.227 1.00 96.69 107 PRO A C 1
ATOM 798 O O . PRO A 1 107 ? 2.084 1.495 6.404 1.00 96.69 107 PRO A O 1
ATOM 801 N N . THR A 1 108 ? 0.073 0.643 6.934 1.00 97.00 108 THR A N 1
ATOM 802 C CA . THR A 1 108 ? -0.177 0.057 5.603 1.00 97.00 108 THR A CA 1
ATOM 803 C C . THR A 1 108 ? -0.249 1.140 4.521 1.00 97.00 108 THR A C 1
ATOM 805 O O . THR A 1 108 ? 0.425 1.037 3.493 1.00 97.00 108 THR A O 1
ATOM 808 N N . MET A 1 109 ? -0.981 2.230 4.776 1.00 97.19 109 MET A N 1
ATOM 809 C CA . MET A 1 109 ? -1.026 3.410 3.906 1.00 97.19 109 MET A CA 1
ATOM 810 C C . MET A 1 109 ? 0.354 4.040 3.706 1.00 97.19 109 MET A C 1
ATOM 812 O O . MET A 1 109 ? 0.761 4.308 2.574 1.00 97.19 109 MET A O 1
ATOM 816 N N . GLY A 1 110 ? 1.102 4.250 4.792 1.00 97.88 110 GLY A N 1
ATOM 817 C CA . GLY A 1 110 ? 2.453 4.806 4.737 1.00 97.88 110 GLY A CA 1
ATOM 818 C C . GLY A 1 110 ? 3.405 3.942 3.909 1.00 97.88 110 GLY A C 1
ATOM 819 O O . GLY A 1 110 ? 4.147 4.464 3.076 1.00 97.88 110 GLY A O 1
ATOM 820 N N . LEU A 1 111 ? 3.340 2.619 4.077 1.00 97.88 111 LEU A N 1
ATOM 821 C CA . LEU A 1 111 ? 4.127 1.661 3.305 1.00 97.88 111 LEU A CA 1
ATOM 822 C C . LEU A 1 111 ? 3.780 1.718 1.814 1.00 97.88 111 LEU A C 1
ATOM 824 O O . LEU A 1 111 ? 4.681 1.793 0.977 1.00 97.88 111 LEU A O 1
ATOM 828 N N . PHE A 1 112 ? 2.488 1.719 1.478 1.00 97.81 112 PHE A N 1
ATOM 829 C CA . PHE A 1 112 ? 2.040 1.828 0.093 1.00 97.81 112 PHE A CA 1
ATOM 830 C C . PHE A 1 112 ? 2.553 3.108 -0.563 1.00 97.81 112 PHE A C 1
ATOM 832 O O . PHE A 1 112 ? 3.116 3.043 -1.654 1.00 97.81 112 PHE A O 1
ATOM 839 N N . LEU A 1 113 ? 2.415 4.255 0.107 1.00 98.12 113 LEU A N 1
ATOM 840 C CA . LEU A 1 113 ? 2.873 5.545 -0.410 1.00 98.12 113 LEU A CA 1
ATOM 841 C C . LEU A 1 113 ? 4.395 5.598 -0.572 1.00 98.12 113 LEU A C 1
ATOM 843 O O . LEU A 1 113 ? 4.885 6.105 -1.583 1.00 98.12 113 LEU A O 1
ATOM 847 N N . ALA A 1 114 ? 5.147 5.052 0.386 1.00 98.06 114 ALA A N 1
ATOM 848 C CA . ALA A 1 114 ? 6.603 5.006 0.320 1.00 98.06 114 ALA A CA 1
ATOM 849 C C . ALA A 1 114 ? 7.092 4.154 -0.863 1.00 98.06 114 ALA A C 1
ATOM 851 O O . ALA A 1 114 ? 7.937 4.603 -1.640 1.00 98.06 114 ALA A O 1
ATOM 852 N N . ILE A 1 115 ? 6.534 2.950 -1.038 1.00 97.06 115 ILE A N 1
ATOM 853 C CA . ILE A 1 115 ? 6.926 2.046 -2.127 1.00 97.06 115 ILE A CA 1
ATOM 854 C C . ILE A 1 115 ? 6.458 2.593 -3.476 1.00 97.06 115 ILE A C 1
ATOM 856 O O . ILE A 1 115 ? 7.242 2.600 -4.421 1.00 97.06 115 ILE A O 1
ATOM 860 N N . SER A 1 116 ? 5.215 3.068 -3.590 1.00 96.88 116 SER A N 1
ATOM 861 C CA . SER A 1 116 ? 4.665 3.560 -4.859 1.00 96.88 116 SER A CA 1
ATOM 862 C C . SER A 1 116 ? 5.395 4.811 -5.346 1.00 96.88 116 SER A C 1
ATOM 864 O O . SER A 1 116 ? 5.779 4.884 -6.514 1.00 96.88 116 SER A O 1
ATOM 866 N N . THR A 1 117 ? 5.687 5.746 -4.439 1.00 97.50 117 THR A N 1
ATOM 867 C CA . THR A 1 117 ? 6.477 6.943 -4.748 1.00 97.50 117 THR A CA 1
ATOM 868 C C . THR A 1 117 ? 7.913 6.569 -5.096 1.00 97.50 117 THR A C 1
ATOM 870 O O . THR A 1 117 ? 8.430 7.014 -6.120 1.00 97.50 117 THR A O 1
ATOM 873 N N . GLY A 1 118 ? 8.556 5.713 -4.293 1.00 96.62 118 GLY A N 1
ATOM 874 C CA . GLY A 1 118 ? 9.919 5.248 -4.555 1.00 96.62 118 GLY A CA 1
ATOM 875 C C . GLY A 1 118 ? 10.048 4.545 -5.908 1.00 96.62 118 GLY A C 1
ATOM 876 O O . GLY A 1 118 ? 10.942 4.862 -6.693 1.00 96.62 118 GLY A O 1
ATOM 877 N N . TYR A 1 119 ? 9.111 3.649 -6.220 1.00 94.31 119 TYR A N 1
ATOM 878 C CA . TYR A 1 119 ? 9.048 2.939 -7.494 1.00 94.31 119 TYR A CA 1
ATOM 879 C C . TYR A 1 119 ? 8.787 3.887 -8.668 1.00 94.31 119 TYR A C 1
ATOM 881 O O . TYR A 1 119 ? 9.492 3.815 -9.673 1.00 94.31 119 TYR A O 1
ATOM 889 N N . GLY A 1 120 ? 7.833 4.814 -8.537 1.00 94.19 120 GLY A N 1
ATOM 890 C CA . GLY A 1 120 ? 7.526 5.796 -9.577 1.00 94.19 120 GLY A CA 1
ATOM 891 C C . GLY A 1 120 ? 8.714 6.706 -9.893 1.00 94.19 120 GLY A C 1
ATOM 892 O O . GLY A 1 120 ? 9.058 6.899 -11.062 1.00 94.19 120 GLY A O 1
ATOM 893 N N . LEU A 1 121 ? 9.397 7.212 -8.860 1.00 95.88 121 LEU A N 1
ATOM 894 C CA . LEU A 1 121 ? 10.596 8.039 -9.016 1.00 95.88 121 LEU A CA 1
ATOM 895 C C . LEU A 1 121 ? 11.738 7.264 -9.675 1.00 95.88 121 LEU A C 1
ATOM 897 O O . LEU A 1 121 ? 12.343 7.757 -10.629 1.00 95.88 121 LEU A O 1
ATOM 901 N N . TRP A 1 122 ? 12.017 6.047 -9.203 1.00 92.75 122 TRP A N 1
ATOM 902 C CA . TRP A 1 122 ? 13.048 5.190 -9.785 1.00 92.75 122 TRP A CA 1
ATOM 903 C C . TRP A 1 122 ? 12.752 4.855 -11.251 1.00 92.75 122 TRP A C 1
ATOM 905 O O . TRP A 1 122 ? 13.640 4.962 -12.100 1.00 92.75 122 TRP A O 1
ATOM 915 N N . LYS A 1 123 ? 11.496 4.533 -11.577 1.00 88.81 123 LYS A N 1
ATOM 916 C CA . LYS A 1 123 ? 11.067 4.238 -12.947 1.00 88.81 123 LYS A CA 1
ATOM 917 C C . LYS A 1 123 ? 11.201 5.453 -13.864 1.00 88.81 123 LYS A C 1
ATOM 919 O O . LYS A 1 123 ? 11.696 5.308 -14.978 1.00 88.81 123 LYS A O 1
ATOM 924 N N . THR A 1 124 ? 10.826 6.639 -13.386 1.00 89.50 124 THR A N 1
ATOM 925 C CA . THR A 1 124 ? 10.915 7.891 -14.158 1.00 89.50 124 THR A CA 1
ATOM 926 C C . THR A 1 124 ? 12.368 8.260 -14.452 1.00 89.50 124 THR A C 1
ATOM 928 O O . THR A 1 124 ? 12.696 8.646 -15.566 1.00 89.50 124 THR A O 1
ATOM 931 N N . ARG A 1 125 ? 13.265 8.079 -13.474 1.00 88.56 125 ARG A N 1
ATOM 932 C CA . ARG A 1 125 ? 14.713 8.304 -13.635 1.00 88.56 125 ARG A CA 1
ATOM 933 C C . ARG A 1 125 ? 15.380 7.290 -14.569 1.00 88.56 125 ARG A C 1
ATOM 935 O O . ARG A 1 125 ? 16.446 7.575 -15.097 1.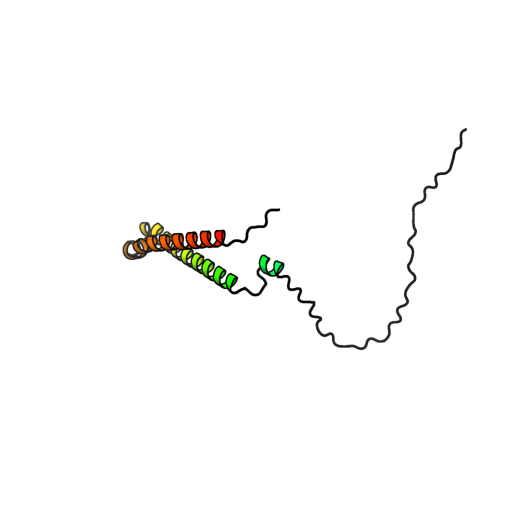00 88.56 125 ARG A O 1
ATOM 942 N N . SER A 1 126 ? 14.777 6.114 -14.735 1.00 77.00 126 SER A N 1
ATOM 943 C CA . SER A 1 126 ? 15.314 5.011 -15.542 1.00 77.00 126 SER A CA 1
ATOM 944 C C . SER A 1 126 ? 14.719 4.952 -16.954 1.00 77.00 126 SER A C 1
ATOM 946 O O . SER A 1 126 ? 15.046 4.038 -17.713 1.00 77.00 126 SER A O 1
ATOM 948 N N . ALA A 1 127 ? 13.827 5.881 -17.317 1.00 67.62 127 ALA A N 1
ATOM 949 C CA . ALA A 1 127 ? 13.324 5.990 -18.679 1.00 67.62 127 ALA A CA 1
ATOM 950 C C . ALA A 1 127 ? 14.458 6.482 -19.600 1.00 67.62 127 ALA A C 1
ATOM 952 O O . ALA A 1 127 ? 15.120 7.465 -19.260 1.00 67.62 127 ALA A O 1
ATOM 953 N N . PRO A 1 128 ? 14.725 5.814 -20.739 1.00 57.41 128 PRO A N 1
ATOM 954 C CA . PRO A 1 128 ? 15.677 6.331 -21.713 1.00 57.41 128 PRO A CA 1
ATOM 955 C C . PRO A 1 128 ? 15.190 7.698 -22.197 1.00 57.41 128 PRO A C 1
ATOM 957 O O . PRO A 1 128 ? 14.000 7.857 -22.464 1.00 57.41 128 PRO A O 1
ATOM 960 N N . GLU A 1 129 ? 16.108 8.664 -22.287 1.00 55.53 129 GLU A N 1
ATOM 961 C CA . GLU A 1 129 ? 15.872 9.969 -22.906 1.00 55.53 129 GLU A CA 1
ATOM 962 C C . GLU A 1 129 ? 15.154 9.740 -24.242 1.00 55.53 129 GLU A C 1
ATOM 964 O O . GLU A 1 129 ? 15.704 9.134 -25.168 1.00 55.53 129 GLU A O 1
ATOM 969 N N . GLU A 1 130 ? 13.890 10.152 -24.321 1.00 57.31 130 GLU A N 1
ATOM 970 C CA . GLU A 1 130 ? 13.193 10.258 -25.590 1.00 57.31 130 GLU A CA 1
ATOM 971 C C . GLU A 1 130 ? 13.999 11.262 -26.409 1.00 57.31 130 GLU A C 1
ATOM 973 O O . GLU A 1 130 ? 14.045 12.447 -26.090 1.00 57.31 130 GLU A O 1
ATOM 978 N N . LYS A 1 131 ? 14.746 10.735 -27.382 1.00 53.53 131 LYS A N 1
ATOM 979 C CA . LYS A 1 131 ? 15.650 11.467 -28.261 1.00 53.53 131 LYS A CA 1
ATOM 980 C C . LYS A 1 131 ? 14.907 12.684 -28.816 1.00 53.53 131 LYS A C 1
ATOM 982 O O . LYS A 1 131 ? 14.085 12.533 -29.719 1.00 53.53 131 LYS A O 1
ATOM 987 N N . SER A 1 132 ? 15.182 13.861 -28.256 1.00 50.25 132 SER A N 1
ATOM 988 C CA . SER A 1 132 ? 14.645 15.117 -28.757 1.00 50.25 132 SER A CA 1
ATOM 989 C C . SER A 1 132 ? 15.176 15.319 -30.174 1.00 50.25 132 SER A C 1
ATOM 991 O O . SER A 1 132 ? 16.380 15.235 -30.435 1.00 50.25 132 SER A O 1
ATOM 993 N N . SER A 1 133 ? 14.238 15.457 -31.108 1.00 43.66 133 SER A N 1
ATOM 994 C CA . SER A 1 133 ? 14.489 15.840 -32.494 1.00 43.66 133 SER A CA 1
ATOM 995 C C . SER A 1 133 ? 14.298 17.335 -32.668 1.00 43.66 133 SER A C 1
ATOM 997 O O . SER A 1 133 ? 13.522 17.930 -31.889 1.00 43.66 133 SER A O 1
#

Sequence (133 aa):
MLRVPGMPCTHPHLYQHPPAVQLKRGPRKAGGGKKQQGPTVIAPVRDQVYGGGPQTPVQKAENTVVATLACLFFVILVEGILVAGSGFMSEEMDAWVASFVLPAFTPTMGLFLAISTGYGLWKTRSAPEEKSS

Foldseek 3Di:
DDDDDDDDDDDDDDPPDDDDPPPPDDDDDDDDDDPPPDPPPPPVVCCVVVVPDDDDPVNVVVVVLVVVLVVLVVVLVVLVCLQVCLVVDDPVSVVVNVVPSVVPNVVSVVVSCVSVVVVVVVVVVPDPPPPDD